Protein AF-F3G0F3-F1 (afdb_monomer_lite)

Structure (mmCIF, N/CA/C/O backbone):
data_AF-F3G0F3-F1
#
_entry.id   AF-F3G0F3-F1
#
loop_
_atom_site.group_PDB
_atom_site.id
_atom_site.type_symbol
_atom_site.label_atom_id
_atom_site.label_alt_id
_atom_site.label_comp_id
_atom_site.label_asym_id
_atom_site.label_entity_id
_atom_site.label_seq_id
_atom_site.pdbx_PDB_ins_code
_atom_site.Cartn_x
_atom_site.Cartn_y
_atom_site.Cartn_z
_atom_site.occupancy
_atom_site.B_iso_or_equiv
_atom_site.auth_seq_id
_atom_site.a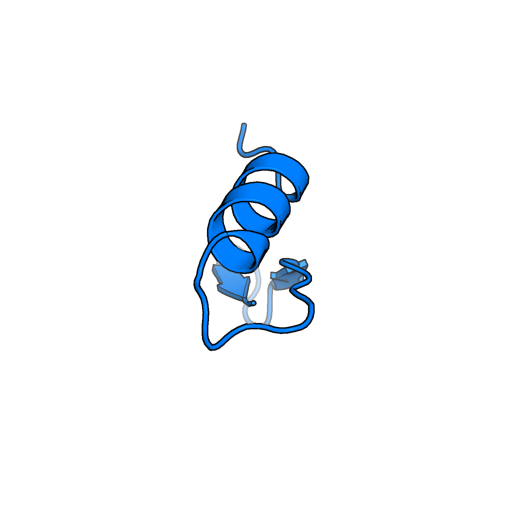uth_comp_id
_atom_site.auth_asym_id
_atom_site.auth_atom_id
_atom_site.pdbx_PDB_model_num
ATOM 1 N N . ARG A 1 1 ? -15.525 3.071 -1.763 1.00 88.88 1 ARG A N 1
ATOM 2 C CA . ARG A 1 1 ? -14.660 1.870 -1.833 1.00 88.88 1 ARG A CA 1
ATOM 3 C C . ARG A 1 1 ? -13.314 2.354 -2.323 1.00 88.88 1 ARG A C 1
ATOM 5 O O . ARG A 1 1 ? -13.317 3.188 -3.217 1.00 88.88 1 ARG A O 1
ATOM 12 N N . ILE A 1 2 ? -12.231 1.955 -1.671 1.00 93.81 2 ILE A N 1
ATOM 13 C CA . ILE A 1 2 ? -10.881 2.351 -2.069 1.00 93.81 2 ILE A CA 1
ATOM 14 C C . ILE A 1 2 ? -10.247 1.129 -2.714 1.00 93.81 2 ILE A C 1
ATOM 16 O O . ILE A 1 2 ? -10.296 0.048 -2.129 1.00 93.81 2 ILE A O 1
ATOM 20 N N . GLU A 1 3 ? -9.681 1.314 -3.898 1.00 97.25 3 GLU A N 1
ATOM 21 C CA . GLU A 1 3 ? -8.952 0.271 -4.606 1.00 97.25 3 GLU A CA 1
ATOM 22 C C . GLU A 1 3 ? -7.469 0.400 -4.247 1.00 97.25 3 GLU A C 1
ATOM 24 O O . GLU A 1 3 ? -6.808 1.357 -4.646 1.00 97.25 3 GLU A O 1
ATOM 29 N N . LEU A 1 4 ? -6.942 -0.542 -3.459 1.00 97.81 4 LEU A N 1
ATOM 30 C CA . LEU A 1 4 ? -5.553 -0.475 -2.979 1.00 97.81 4 LEU A CA 1
ATOM 31 C C . LEU A 1 4 ? -4.554 -0.492 -4.143 1.00 97.81 4 LEU A C 1
ATOM 33 O O . LEU A 1 4 ? -3.626 0.310 -4.160 1.00 97.81 4 LEU A O 1
ATOM 37 N N . GLY A 1 5 ? -4.839 -1.286 -5.180 1.00 97.44 5 GLY A N 1
ATOM 38 C CA . GLY A 1 5 ? -4.017 -1.341 -6.389 1.00 97.44 5 GLY A CA 1
ATOM 39 C C . GLY A 1 5 ? -3.937 -0.015 -7.155 1.00 97.44 5 GLY A C 1
ATOM 40 O O . GLY A 1 5 ? -2.955 0.225 -7.854 1.00 97.44 5 GLY A O 1
ATOM 41 N N . GLU A 1 6 ? -4.921 0.886 -7.013 1.00 98.19 6 GLU A N 1
ATOM 42 C CA . GLU A 1 6 ? -4.788 2.237 -7.570 1.00 98.19 6 GLU A CA 1
ATOM 43 C C . GLU A 1 6 ? -3.719 3.036 -6.813 1.00 98.19 6 GLU A C 1
ATOM 45 O O . GLU A 1 6 ? -2.927 3.742 -7.437 1.00 98.19 6 GLU A O 1
ATOM 50 N N . ILE A 1 7 ? -3.668 2.913 -5.486 1.00 98.12 7 ILE A N 1
ATOM 51 C CA . ILE A 1 7 ? -2.687 3.611 -4.648 1.00 98.12 7 ILE A CA 1
ATOM 52 C C . ILE A 1 7 ? -1.286 3.039 -4.897 1.00 98.12 7 ILE A C 1
ATOM 54 O O . ILE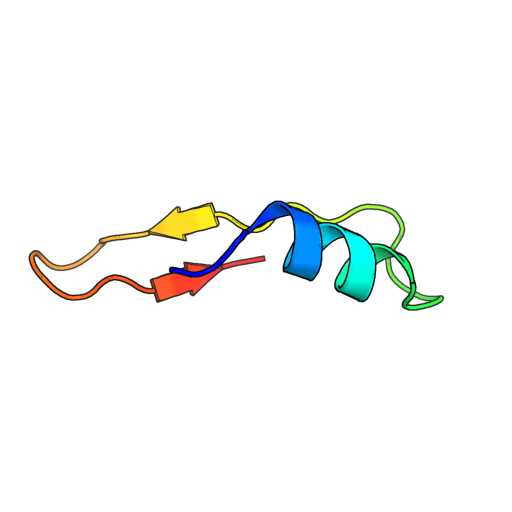 A 1 7 ? -0.365 3.822 -5.130 1.00 98.12 7 ILE A O 1
ATOM 58 N N . ASP A 1 8 ? -1.142 1.712 -4.969 1.00 98.25 8 ASP A N 1
ATOM 59 C CA . ASP A 1 8 ? 0.113 1.032 -5.331 1.00 98.25 8 ASP A CA 1
ATOM 60 C C . ASP A 1 8 ? 0.664 1.577 -6.651 1.00 98.25 8 ASP A C 1
ATOM 62 O O . ASP A 1 8 ? 1.798 2.054 -6.728 1.00 98.25 8 ASP A O 1
ATOM 66 N N . ALA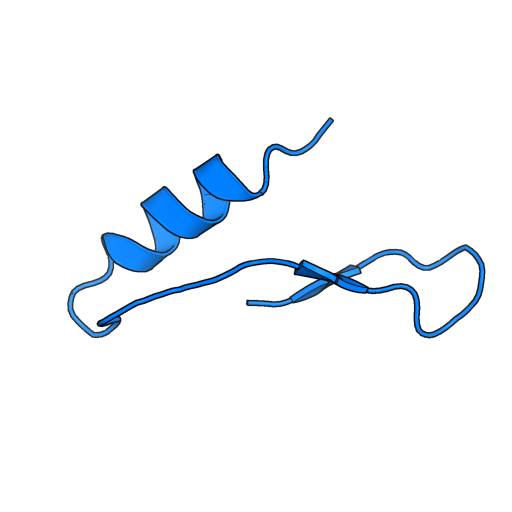 A 1 9 ? -0.184 1.609 -7.685 1.00 97.88 9 ALA A N 1
ATOM 67 C CA . ALA A 1 9 ? 0.182 2.096 -9.009 1.00 97.88 9 ALA A CA 1
ATOM 68 C C . ALA A 1 9 ? 0.531 3.593 -9.033 1.00 97.88 9 ALA A C 1
ATOM 70 O O . ALA A 1 9 ? 1.213 4.049 -9.953 1.00 97.88 9 ALA A O 1
ATOM 71 N N . ARG A 1 10 ? 0.054 4.392 -8.071 1.00 97.88 10 ARG A N 1
ATOM 72 C CA . ARG A 1 10 ? 0.445 5.804 -7.931 1.00 97.88 10 ARG A CA 1
ATOM 73 C C . ARG A 1 10 ? 1.769 5.948 -7.195 1.00 97.88 10 ARG A C 1
ATOM 75 O O . ARG A 1 10 ? 2.594 6.741 -7.640 1.00 97.88 10 ARG A O 1
ATOM 82 N N . LEU A 1 11 ? 1.989 5.187 -6.127 1.00 98.06 11 LEU A N 1
ATOM 83 C CA . LEU A 1 11 ? 3.245 5.196 -5.374 1.00 98.06 11 LEU A CA 1
ATOM 84 C C . LEU A 1 11 ? 4.411 4.693 -6.229 1.00 98.06 11 LEU A C 1
ATOM 86 O O . LEU A 1 11 ? 5.454 5.340 -6.268 1.00 98.06 11 LEU A O 1
ATOM 90 N N . ALA A 1 12 ? 4.198 3.634 -7.013 1.00 97.81 12 ALA A N 1
ATOM 91 C CA . ALA A 1 12 ? 5.190 3.088 -7.941 1.00 97.81 12 ALA A CA 1
ATOM 92 C C . ALA A 1 12 ? 5.583 4.048 -9.085 1.00 97.81 12 ALA A C 1
ATOM 94 O O . ALA A 1 12 ? 6.569 3.816 -9.777 1.00 97.81 12 ALA A O 1
ATOM 95 N N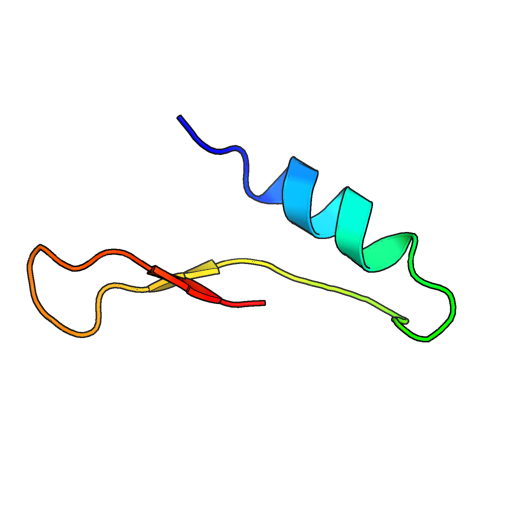 . LYS A 1 13 ? 4.839 5.144 -9.307 1.00 98.06 13 LYS A N 1
ATOM 96 C CA . LYS A 1 13 ? 5.232 6.201 -10.261 1.00 98.06 13 LYS A CA 1
ATOM 97 C C . LYS A 1 13 ? 6.234 7.192 -9.672 1.00 98.06 13 LYS A C 1
ATOM 99 O O . LYS A 1 13 ? 6.771 8.013 -10.415 1.00 98.06 13 LYS A O 1
ATOM 104 N N . HIS A 1 14 ? 6.458 7.175 -8.359 1.00 98.00 14 HIS A N 1
ATOM 105 C CA . HIS A 1 14 ? 7.407 8.077 -7.727 1.00 98.00 14 HIS A CA 1
ATOM 106 C C . HIS A 1 14 ? 8.849 7.612 -8.017 1.00 98.00 14 HIS A C 1
ATOM 108 O O . HIS A 1 14 ? 9.178 6.473 -7.701 1.00 98.00 14 HIS A O 1
ATOM 114 N N . PRO A 1 15 ? 9.751 8.466 -8.541 1.00 97.88 15 PRO A N 1
ATOM 115 C CA . PRO A 1 15 ? 11.082 8.037 -8.997 1.00 97.88 15 PRO A CA 1
ATOM 116 C C . PRO A 1 15 ? 11.969 7.384 -7.928 1.00 97.88 15 PRO A C 1
ATOM 118 O O . PRO A 1 15 ? 12.865 6.614 -8.254 1.00 97.88 15 PRO A O 1
ATOM 121 N N . ALA A 1 16 ? 11.742 7.717 -6.656 1.00 98.12 16 ALA A N 1
ATOM 122 C CA . ALA A 1 16 ? 12.481 7.150 -5.525 1.00 98.12 16 ALA A CA 1
ATOM 123 C C . ALA A 1 16 ? 11.882 5.838 -4.977 1.00 98.12 16 ALA A C 1
ATOM 125 O O . ALA A 1 16 ? 12.448 5.256 -4.057 1.00 98.12 16 ALA A O 1
ATOM 126 N N . VAL A 1 17 ? 10.731 5.395 -5.489 1.00 97.56 17 VAL A N 1
ATOM 127 C CA . VAL A 1 17 ? 10.035 4.187 -5.033 1.00 97.56 17 VAL A CA 1
ATOM 128 C C . VAL A 1 17 ? 10.284 3.079 -6.047 1.00 97.56 17 VAL A C 1
ATOM 130 O O . VAL A 1 17 ? 9.953 3.222 -7.219 1.00 97.56 17 VAL A O 1
ATOM 133 N N . HIS A 1 18 ? 10.883 1.977 -5.599 1.00 97.31 18 HIS A N 1
ATOM 134 C CA . HIS A 1 18 ? 11.134 0.819 -6.459 1.00 97.31 18 HIS A CA 1
ATOM 135 C C . HIS A 1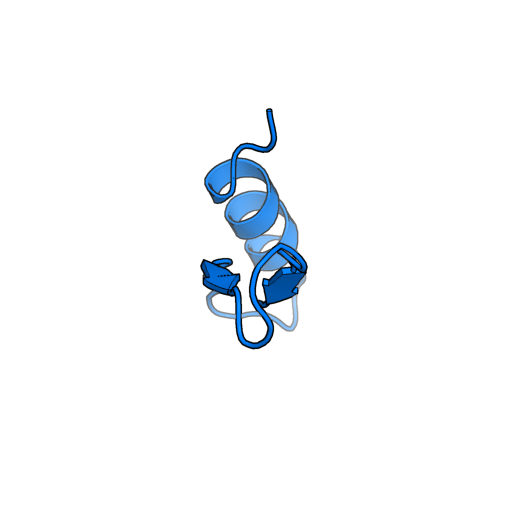 18 ? 9.890 -0.069 -6.606 1.00 97.31 18 HIS A C 1
ATOM 137 O O . HIS A 1 18 ? 9.552 -0.488 -7.708 1.00 97.31 18 HIS A O 1
ATOM 143 N N . GLU A 1 19 ? 9.193 -0.310 -5.497 1.00 96.94 19 GLU A N 1
ATOM 144 C CA . GLU A 1 19 ? 7.963 -1.096 -5.406 1.00 96.94 19 GLU A CA 1
ATOM 145 C C . GLU A 1 19 ? 7.136 -0.563 -4.226 1.00 96.94 19 GLU A C 1
ATOM 147 O O . GLU A 1 19 ? 7.699 0.006 -3.286 1.00 96.94 19 GLU A O 1
ATOM 152 N N . ALA A 1 20 ? 5.812 -0.712 -4.279 1.00 97.75 20 ALA A N 1
ATOM 153 C CA . ALA A 1 20 ? 4.907 -0.309 -3.206 1.00 97.75 20 ALA A CA 1
ATOM 154 C C . ALA A 1 20 ? 3.741 -1.294 -3.079 1.00 97.75 20 ALA A C 1
ATOM 156 O O . ALA A 1 20 ? 3.233 -1.780 -4.090 1.00 97.75 20 ALA A O 1
ATOM 157 N N . VAL A 1 21 ? 3.309 -1.538 -1.839 1.00 97.81 21 VAL A N 1
ATOM 158 C CA . VAL A 1 21 ? 2.127 -2.344 -1.514 1.00 97.81 21 VAL A CA 1
ATOM 159 C C . VAL A 1 21 ? 1.361 -1.666 -0.388 1.00 97.81 21 VAL A C 1
ATOM 161 O O . VAL A 1 21 ? 1.866 -1.518 0.720 1.00 97.81 21 VAL A O 1
ATOM 164 N N . VAL A 1 22 ? 0.114 -1.306 -0.653 1.00 98.19 22 VAL A N 1
ATOM 165 C CA . VAL A 1 22 ? -0.790 -0.678 0.299 1.00 98.19 22 VAL A CA 1
ATOM 166 C C . VAL A 1 22 ? -1.679 -1.752 0.906 1.00 98.19 22 VAL A C 1
ATOM 168 O O . VAL A 1 22 ? -2.322 -2.541 0.215 1.00 98.19 22 VAL A O 1
ATOM 171 N N . THR A 1 23 ? -1.768 -1.754 2.230 1.00 97.56 23 THR A N 1
ATOM 172 C CA . THR A 1 23 ? -2.604 -2.675 3.001 1.00 97.56 23 THR A CA 1
ATOM 173 C C . THR A 1 23 ? -3.585 -1.904 3.873 1.00 97.56 23 THR A C 1
ATOM 175 O O . THR A 1 23 ? -3.307 -0.791 4.323 1.00 97.56 23 THR A O 1
ATOM 178 N N . ALA A 1 24 ? -4.755 -2.493 4.119 1.00 96.75 24 ALA A N 1
ATOM 179 C CA . ALA A 1 24 ? -5.672 -2.003 5.139 1.00 96.75 24 ALA A CA 1
ATOM 180 C C . ALA A 1 24 ? -5.345 -2.690 6.469 1.00 96.75 24 ALA A C 1
ATOM 182 O O . ALA A 1 24 ? -5.414 -3.915 6.567 1.00 96.75 24 ALA A O 1
ATOM 183 N N . ARG A 1 25 ? -5.008 -1.901 7.488 1.00 96.94 25 ARG A N 1
ATOM 184 C CA . ARG A 1 25 ? -4.781 -2.362 8.859 1.00 96.94 25 ARG A CA 1
ATOM 185 C C . ARG A 1 25 ? -5.912 -1.908 9.766 1.00 96.94 25 ARG A C 1
ATOM 187 O O . ARG A 1 25 ? -6.485 -0.840 9.571 1.00 96.94 25 ARG A O 1
ATOM 194 N N . GLU A 1 26 ? -6.207 -2.726 10.764 1.00 97.69 26 GLU A N 1
ATOM 195 C CA . GLU A 1 26 ? -7.188 -2.449 11.812 1.00 97.69 26 GLU A CA 1
ATOM 196 C C . GLU A 1 26 ? -6.564 -2.865 13.143 1.00 97.69 26 GLU A C 1
ATOM 198 O O . GLU A 1 26 ? -6.801 -3.957 13.652 1.00 97.69 26 GLU A O 1
ATOM 203 N N . ASP A 1 27 ? -5.671 -2.018 13.654 1.00 95.31 27 ASP A N 1
ATOM 204 C CA . ASP A 1 27 ? -4.964 -2.296 14.909 1.00 95.31 27 ASP A CA 1
ATOM 205 C C . ASP A 1 27 ? -5.872 -2.041 16.131 1.00 95.31 27 ASP A C 1
ATOM 207 O O . ASP A 1 27 ? -5.703 -2.658 17.181 1.00 95.31 27 ASP A O 1
ATOM 211 N N . ILE A 1 28 ? -6.862 -1.151 15.984 1.00 97.31 28 ILE A N 1
ATOM 212 C CA . ILE A 1 28 ? -7.942 -0.907 16.946 1.00 97.31 28 ILE A CA 1
ATOM 213 C C . ILE A 1 28 ? -9.258 -1.281 16.251 1.00 97.31 28 ILE A C 1
ATOM 215 O O . ILE A 1 28 ? -9.487 -0.804 15.135 1.00 97.31 28 ILE A O 1
ATOM 219 N N . PRO A 1 29 ? -10.143 -2.082 16.876 1.00 97.19 29 PRO A N 1
ATOM 220 C CA . PRO A 1 29 ? -11.424 -2.443 16.275 1.00 97.19 29 PRO A CA 1
ATOM 221 C C . PRO A 1 29 ? -12.224 -1.212 15.834 1.00 97.19 29 PRO A C 1
ATOM 223 O O . PRO A 1 29 ? -12.472 -0.300 16.621 1.00 97.19 29 PRO A O 1
ATOM 226 N N . GLY A 1 30 ? -12.636 -1.196 14.570 1.00 96.94 30 GLY A N 1
ATOM 227 C CA . GLY A 1 30 ? -13.367 -0.107 13.931 1.00 96.94 30 GLY A CA 1
ATOM 228 C C . GLY A 1 30 ? -12.496 1.004 13.333 1.00 96.94 30 GLY A C 1
ATOM 229 O O . GLY A 1 30 ? -13.009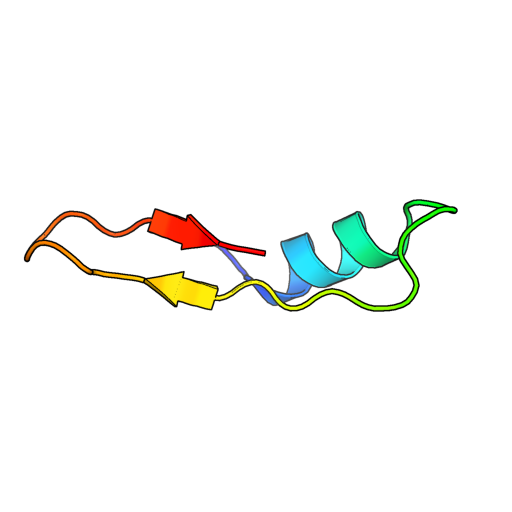 1.783 12.530 1.00 96.94 30 GLY A O 1
ATOM 230 N N . ASP A 1 31 ? -11.200 1.073 13.651 1.00 97.56 31 ASP A N 1
ATOM 231 C CA . ASP A 1 31 ? -10.275 2.083 13.119 1.00 97.56 31 ASP A CA 1
ATOM 232 C C . ASP A 1 31 ? -9.416 1.495 11.994 1.00 97.56 31 ASP A C 1
ATOM 234 O O . ASP A 1 31 ? -8.285 1.039 12.188 1.00 97.56 31 ASP A O 1
ATOM 238 N N . LYS A 1 32 ? -9.990 1.484 10.789 1.00 95.94 32 LYS A N 1
ATOM 239 C CA . LYS A 1 32 ? -9.298 1.029 9.582 1.00 95.94 32 LYS A CA 1
ATOM 240 C C . LYS A 1 32 ? -8.432 2.134 9.000 1.00 95.94 32 LYS A C 1
ATOM 242 O O . LYS A 1 32 ? -8.923 3.213 8.671 1.00 95.94 32 LYS A O 1
ATOM 247 N N . ARG A 1 33 ? -7.161 1.818 8.769 1.00 97.12 33 ARG A N 1
ATOM 248 C CA . ARG A 1 33 ? -6.166 2.725 8.189 1.00 97.12 33 ARG A CA 1
ATOM 249 C C . ARG A 1 33 ? -5.458 2.068 7.016 1.00 97.12 33 ARG A C 1
ATOM 251 O O . ARG A 1 33 ? -5.302 0.852 6.980 1.00 97.12 33 ARG A O 1
ATOM 258 N N . LEU A 1 34 ? -5.025 2.879 6.058 1.00 97.62 34 LEU A N 1
ATOM 259 C CA . LEU A 1 34 ? -4.191 2.426 4.948 1.00 97.62 34 LEU A CA 1
ATOM 260 C C . LEU A 1 34 ? -2.720 2.663 5.289 1.00 97.62 34 LEU A C 1
ATOM 262 O O . LEU A 1 34 ? -2.381 3.719 5.821 1.00 97.62 34 LEU A O 1
ATOM 266 N N . VAL A 1 35 ? -1.868 1.689 4.982 1.00 97.06 35 VAL A N 1
ATOM 267 C CA . VAL A 1 35 ? -0.416 1.738 5.203 1.00 97.06 35 VAL A CA 1
ATOM 268 C C . VAL A 1 35 ? 0.279 1.250 3.941 1.00 97.06 35 VAL A C 1
ATOM 270 O O . VAL A 1 35 ? -0.177 0.264 3.368 1.00 97.06 35 VAL A O 1
ATOM 273 N N . ALA A 1 36 ? 1.341 1.936 3.524 1.00 94.94 36 ALA A N 1
ATOM 274 C CA . ALA A 1 36 ? 2.126 1.652 2.326 1.00 94.94 36 ALA A CA 1
ATOM 275 C C . ALA A 1 36 ? 3.616 1.536 2.656 1.00 94.94 36 ALA A C 1
ATOM 277 O O . ALA A 1 36 ? 4.023 2.160 3.666 1.00 94.94 36 ALA A O 1
#

Radius of gyration: 11.33 Å; chains: 1; bounding box: 27×11×27 Å

pLDDT: mean 97.08, std 1.68, range [88.88, 98.25]

Foldseek 3Di:
DDDQVVVQVVQCPDPVDPGDGWDWDCPDVPDTDIDD

Sequence (36 aa):
RIELGEIDARLAKHPAVHEAVVTAREDIPGDKRLVA

Organism: NCBI:txid629262

InterPro domains:
  IPR045851 AMP-binding enzyme domain superfamily [G3DSA:3.30.300.30] (1-36)

Secondary structure (DSSP, 8-state):
---HHHHHHHHTTSTT-S----EEEEEETTEEEEE-